Protein AF-A0A7R9HDZ0-F1 (afdb_monomer_lite)

Sequence (122 aa):
MALSTLYHTFSCHSEKVHDRLLKLDIFGITVSMGTIYVAAIYYGFICTPILQHSHLVVIVMIFLVVAVVLFPGFEFGTNVRNLTFFLWGSYGLFPTIHWAYTFGGLEQPIVVVSLVALLVHP

Structure (mmCIF, N/CA/C/O backbone):
data_AF-A0A7R9HDZ0-F1
#
_entry.id   AF-A0A7R9HDZ0-F1
#
loop_
_atom_site.group_PDB
_atom_site.id
_atom_site.type_symbol
_atom_site.label_atom_id
_atom_site.label_alt_id
_atom_site.label_comp_id
_atom_site.label_asym_id
_atom_site.label_entity_id
_atom_site.label_seq_id
_atom_site.pdbx_PDB_ins_code
_atom_site.Cartn_x
_atom_site.Cartn_y
_atom_site.Cartn_z
_atom_site.occupancy
_atom_site.B_iso_or_equiv
_atom_site.auth_seq_id
_atom_site.auth_comp_id
_atom_site.auth_asym_id
_atom_site.auth_atom_id
_atom_site.pdbx_PDB_model_num
ATOM 1 N N . MET A 1 1 ? -8.829 10.213 5.676 1.00 75.00 1 MET A N 1
ATOM 2 C CA . MET A 1 1 ? -8.811 11.521 6.369 1.00 75.00 1 MET A CA 1
ATOM 3 C C . MET A 1 1 ? -10.119 11.815 7.088 1.00 75.00 1 MET A C 1
ATOM 5 O O . MET A 1 1 ? -10.081 11.903 8.302 1.00 75.00 1 MET A O 1
ATOM 9 N N . ALA A 1 2 ? -11.271 11.867 6.404 1.00 81.94 2 ALA A N 1
ATOM 10 C CA . ALA A 1 2 ? -12.561 12.138 7.062 1.00 81.94 2 ALA A CA 1
ATOM 11 C C . ALA A 1 2 ? -12.937 11.132 8.175 1.00 81.94 2 ALA A C 1
ATOM 13 O O . ALA A 1 2 ? -13.465 11.518 9.211 1.00 81.94 2 ALA A O 1
ATOM 14 N N . LEU A 1 3 ? -12.646 9.840 7.990 1.00 80.75 3 LEU A N 1
ATOM 15 C CA . LEU A 1 3 ? -12.904 8.821 9.020 1.00 80.75 3 LEU A CA 1
ATOM 16 C C . LEU A 1 3 ? -11.982 8.984 10.238 1.00 80.75 3 LEU A C 1
ATOM 18 O O . LEU A 1 3 ? -12.440 8.846 11.369 1.00 80.75 3 LEU A O 1
ATOM 22 N N . SER A 1 4 ? -10.732 9.382 10.009 1.00 83.19 4 SER A N 1
ATOM 23 C CA . SER A 1 4 ? -9.760 9.671 11.066 1.00 83.19 4 SER A CA 1
ATOM 24 C C . SER A 1 4 ? -10.158 10.887 11.898 1.00 83.19 4 SER A C 1
ATOM 26 O O . SER A 1 4 ? -10.144 10.839 13.127 1.00 83.19 4 SER A O 1
ATOM 28 N N . THR A 1 5 ? -10.609 11.969 11.252 1.00 85.44 5 THR A N 1
ATOM 29 C CA . THR A 1 5 ? -11.097 13.154 11.971 1.00 85.44 5 THR A CA 1
ATOM 30 C C . THR A 1 5 ? -12.343 12.836 12.794 1.00 85.44 5 THR A C 1
ATOM 32 O O . THR A 1 5 ? -12.442 13.273 13.939 1.00 85.44 5 THR A O 1
ATOM 35 N N . LEU A 1 6 ? -13.271 12.031 12.262 1.00 80.19 6 LEU A N 1
ATOM 36 C CA . LEU A 1 6 ? -14.443 11.569 13.013 1.00 80.19 6 LEU A CA 1
ATOM 37 C C . LEU A 1 6 ? -14.047 10.707 14.217 1.00 80.19 6 LEU A C 1
ATOM 39 O O . LEU A 1 6 ? -14.568 10.926 15.308 1.00 80.19 6 LEU A O 1
ATOM 43 N N . TYR A 1 7 ? -13.104 9.778 14.047 1.00 80.94 7 TYR A N 1
ATOM 44 C CA . TYR A 1 7 ? -12.577 8.970 15.145 1.00 80.94 7 TYR A CA 1
ATOM 45 C C . TYR A 1 7 ? -12.003 9.843 16.265 1.00 80.94 7 TYR A C 1
ATOM 47 O O . TYR A 1 7 ? -12.447 9.733 17.404 1.00 80.94 7 TYR A O 1
ATOM 55 N N . HIS A 1 8 ? -11.092 10.767 15.951 1.00 84.00 8 HIS A N 1
ATOM 56 C CA . HIS A 1 8 ? -10.478 11.624 16.967 1.00 84.00 8 HIS A CA 1
ATOM 57 C C . HIS A 1 8 ? -11.457 12.601 17.630 1.00 84.00 8 HIS A C 1
ATOM 59 O O . HIS A 1 8 ? -11.258 12.957 18.788 1.00 84.00 8 HIS A O 1
ATOM 65 N N . THR A 1 9 ? -12.520 13.007 16.932 1.00 86.38 9 THR A N 1
ATOM 66 C CA . THR A 1 9 ? -13.534 13.928 17.476 1.00 86.38 9 THR A CA 1
ATOM 67 C C . THR A 1 9 ? -14.523 13.219 18.403 1.00 86.38 9 THR A C 1
ATOM 69 O O . THR A 1 9 ? -14.932 13.777 19.418 1.00 86.38 9 THR A O 1
ATOM 72 N N . PHE A 1 10 ? -14.913 11.984 18.071 1.00 83.12 10 PHE A N 1
ATOM 73 C CA . PHE A 1 10 ? -15.950 11.232 18.789 1.00 83.12 10 PHE A CA 1
ATOM 74 C C . PHE A 1 10 ? -15.407 10.081 19.650 1.00 83.12 10 PHE A C 1
ATOM 76 O O . PHE A 1 10 ? -16.189 9.312 20.213 1.00 83.12 10 PHE A O 1
ATOM 83 N N . SER A 1 11 ? -14.085 9.974 19.796 1.00 79.50 11 SER A N 1
ATOM 84 C CA . SER A 1 11 ? -13.402 8.939 20.586 1.00 79.50 11 SER A CA 1
ATOM 85 C C . SER A 1 11 ? -13.863 8.891 22.046 1.00 79.50 11 SER A C 1
ATOM 87 O O . SER A 1 11 ? -13.971 7.811 22.617 1.00 79.50 11 SER A O 1
ATOM 89 N N . CYS A 1 12 ? -14.211 10.037 22.636 1.00 84.31 12 CYS A N 1
ATOM 90 C CA . CYS A 1 12 ? -14.639 10.142 24.034 1.00 84.31 12 CYS A CA 1
ATOM 91 C C . CYS A 1 12 ? -16.133 9.848 24.271 1.00 84.31 12 CYS A C 1
ATOM 93 O O . CYS A 1 12 ? -16.591 9.942 25.407 1.00 84.31 12 CYS A O 1
ATOM 95 N N . HIS A 1 13 ? -16.922 9.545 23.234 1.00 87.31 13 HIS A N 1
ATOM 96 C CA . HIS A 1 13 ? -18.377 9.418 23.381 1.00 87.31 13 HIS A CA 1
ATOM 97 C C . HIS A 1 13 ? -18.806 8.108 24.063 1.00 87.31 13 HIS A C 1
ATOM 99 O O . HIS A 1 13 ? -19.668 8.109 24.937 1.00 87.31 13 HIS A O 1
ATOM 105 N N . SER A 1 14 ? -18.237 6.975 23.646 1.00 88.00 14 SER A N 1
ATOM 106 C CA . SER A 1 14 ? -18.539 5.643 24.184 1.00 88.00 14 SER A CA 1
ATOM 107 C C . SER A 1 14 ? -17.522 4.634 23.660 1.00 88.00 14 SER A C 1
ATOM 109 O O . SER A 1 14 ? -17.130 4.722 22.498 1.00 88.00 14 SER A O 1
ATOM 111 N N . GLU A 1 15 ? -17.173 3.626 24.460 1.00 85.69 15 GLU A N 1
ATOM 112 C CA . GLU A 1 15 ? -16.276 2.523 24.073 1.00 85.69 15 GLU A CA 1
ATOM 113 C C . GLU A 1 15 ? -16.723 1.829 22.770 1.00 85.69 15 GLU A C 1
ATOM 115 O O . GLU A 1 15 ? -15.929 1.612 21.857 1.00 85.69 15 GLU A O 1
ATOM 120 N N . LYS A 1 16 ? -18.033 1.597 22.598 1.00 85.19 16 LYS A N 1
ATOM 121 C CA . LYS A 1 16 ? -18.579 0.983 21.371 1.00 85.19 16 LYS A CA 1
ATOM 122 C C . LYS A 1 16 ? -18.396 1.860 20.130 1.00 85.19 16 LYS A C 1
ATOM 124 O O . LYS A 1 16 ? -18.209 1.348 19.026 1.00 85.19 16 LYS A O 1
ATOM 129 N N . VAL A 1 17 ? -18.510 3.179 20.293 1.00 85.00 17 VAL A N 1
ATOM 130 C CA . VAL A 1 17 ? -18.364 4.143 19.192 1.00 85.00 17 VAL A CA 1
ATOM 131 C C . VAL A 1 17 ? -16.893 4.323 18.847 1.00 85.00 17 VAL A C 1
ATOM 133 O O . VAL A 1 17 ? -16.549 4.288 17.667 1.00 85.00 17 VAL A O 1
ATOM 136 N N . HIS A 1 18 ? -16.038 4.416 19.864 1.00 87.12 18 HIS A N 1
ATOM 137 C CA . HIS A 1 18 ? -14.588 4.424 19.732 1.00 87.12 18 HIS A CA 1
ATOM 138 C C . HIS A 1 18 ? -14.096 3.243 18.884 1.00 87.12 18 HIS A C 1
ATOM 140 O O . HIS A 1 18 ? -13.478 3.451 17.839 1.00 87.12 18 HIS A O 1
ATOM 146 N N . ASP A 1 19 ? -14.454 2.012 19.257 1.00 85.31 19 ASP A N 1
ATOM 147 C CA . ASP A 1 19 ? -13.970 0.810 18.570 1.00 85.31 19 ASP A CA 1
ATOM 148 C C . ASP A 1 19 ? -14.472 0.710 17.132 1.00 85.31 19 ASP A C 1
ATOM 150 O O . ASP A 1 19 ? -13.741 0.302 16.225 1.00 85.31 19 ASP A O 1
ATOM 154 N N . ARG A 1 20 ? -15.726 1.103 16.889 1.00 86.19 20 ARG A N 1
ATOM 155 C CA . ARG A 1 20 ? -16.292 1.097 15.538 1.00 86.19 20 ARG A CA 1
ATOM 156 C C . ARG A 1 20 ? -15.610 2.128 14.643 1.00 86.19 20 ARG A C 1
ATOM 158 O O . ARG A 1 20 ? -15.300 1.810 13.495 1.00 86.19 20 ARG A 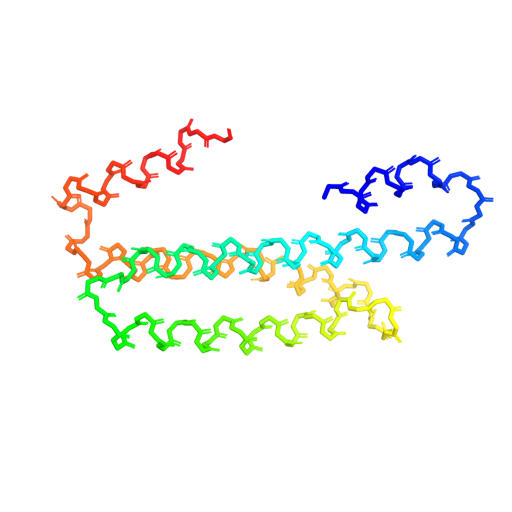O 1
ATOM 165 N N . LEU A 1 21 ? -15.374 3.335 15.155 1.00 87.81 21 LEU A N 1
ATOM 166 C CA . LEU A 1 21 ? -14.707 4.405 14.416 1.00 87.81 21 LEU A CA 1
ATOM 167 C C . LEU A 1 21 ? -13.234 4.085 14.160 1.00 87.81 21 LEU A C 1
ATOM 169 O O . LEU A 1 21 ? -12.777 4.297 13.042 1.00 87.81 21 LEU A O 1
ATOM 173 N N . LEU A 1 22 ? -12.527 3.484 15.122 1.00 88.75 22 LEU A N 1
ATOM 174 C CA . LEU A 1 22 ? -11.149 3.025 14.929 1.00 88.75 22 LEU A CA 1
ATOM 175 C C . LEU A 1 22 ? -11.056 1.988 13.801 1.00 88.75 22 LEU A C 1
ATOM 177 O O . LEU A 1 22 ? -10.218 2.096 12.906 1.00 88.75 22 LEU A O 1
ATOM 181 N N . LYS A 1 23 ? -11.948 0.985 13.806 1.00 88.94 23 LYS A N 1
ATOM 182 C CA . LYS A 1 23 ? -11.996 -0.032 12.742 1.00 88.94 23 LYS A CA 1
ATOM 183 C C . LYS A 1 23 ? -12.305 0.593 11.376 1.00 88.94 23 LYS A C 1
ATOM 185 O O . LYS A 1 23 ? -11.715 0.178 10.381 1.00 88.94 23 LYS A O 1
ATOM 190 N N . LEU A 1 24 ? -13.209 1.573 11.326 1.00 89.75 24 LEU A N 1
ATOM 191 C CA . LEU A 1 24 ? -13.544 2.298 10.098 1.00 89.75 24 LEU A CA 1
ATOM 192 C C . LEU A 1 24 ? -12.394 3.178 9.603 1.00 89.75 24 LEU A C 1
ATOM 194 O O . LEU A 1 24 ? -12.180 3.234 8.396 1.00 89.75 24 LEU A O 1
ATOM 198 N N . ASP A 1 25 ? -11.639 3.825 10.490 1.00 92.06 25 ASP A N 1
ATOM 199 C CA . ASP A 1 25 ? -10.487 4.637 10.095 1.00 92.06 25 ASP A CA 1
ATOM 200 C C . ASP A 1 25 ? -9.392 3.779 9.450 1.00 92.06 25 ASP A C 1
ATOM 202 O O . ASP A 1 25 ? -8.976 4.046 8.322 1.00 92.06 25 ASP A O 1
ATOM 206 N N . ILE A 1 26 ? -9.021 2.663 10.092 1.00 90.12 26 ILE A N 1
ATOM 207 C CA . ILE A 1 26 ? -8.048 1.700 9.546 1.00 90.12 26 ILE A CA 1
ATOM 208 C C . ILE A 1 26 ? -8.509 1.161 8.182 1.00 90.12 26 ILE A C 1
ATOM 210 O O . ILE A 1 26 ? -7.723 1.067 7.232 1.00 90.12 26 ILE A O 1
ATOM 214 N N . PHE A 1 27 ? -9.799 0.840 8.049 1.00 92.62 27 PHE A N 1
ATOM 215 C CA . PHE A 1 27 ? -10.375 0.429 6.769 1.00 92.62 27 PHE A CA 1
ATOM 216 C C . PHE A 1 27 ? -10.295 1.553 5.721 1.00 92.62 27 PHE A C 1
ATOM 218 O O . PHE A 1 27 ? -9.904 1.315 4.580 1.00 92.62 27 PHE A O 1
ATOM 225 N N . GLY A 1 28 ? -10.582 2.797 6.106 1.00 92.19 28 GLY A N 1
ATOM 226 C CA . GLY A 1 28 ? -10.457 3.966 5.238 1.00 92.19 28 GLY A CA 1
ATOM 227 C C . GLY A 1 28 ? -9.032 4.199 4.733 1.00 92.19 28 GLY A C 1
ATOM 228 O O . GLY A 1 28 ? -8.840 4.486 3.548 1.00 92.19 28 GLY A O 1
ATOM 229 N N . ILE A 1 29 ? -8.025 4.037 5.596 1.00 93.88 29 ILE A N 1
ATOM 230 C CA . ILE A 1 29 ? -6.607 4.104 5.208 1.00 93.88 29 ILE A CA 1
ATOM 231 C C . ILE A 1 29 ? -6.288 3.000 4.194 1.00 93.88 29 ILE A C 1
ATOM 233 O O . ILE A 1 29 ? -5.686 3.271 3.158 1.00 93.88 29 ILE A O 1
ATOM 237 N N . THR A 1 30 ? -6.768 1.780 4.437 1.00 93.75 30 THR A N 1
ATOM 238 C CA . THR A 1 30 ? -6.580 0.628 3.540 1.00 93.75 30 THR A CA 1
ATOM 239 C C . THR A 1 30 ? -7.129 0.896 2.134 1.00 93.75 30 THR A C 1
ATOM 241 O O . THR A 1 30 ? -6.421 0.680 1.148 1.00 93.75 30 THR A O 1
ATOM 244 N N . VAL A 1 31 ? -8.359 1.415 2.035 1.00 94.19 31 VAL A N 1
ATOM 245 C CA . VAL A 1 31 ? -8.995 1.814 0.763 1.00 94.19 31 VAL A CA 1
ATOM 246 C C . VAL A 1 31 ? -8.201 2.924 0.070 1.00 94.19 31 VAL A C 1
ATOM 248 O O . VAL A 1 31 ? -7.992 2.886 -1.145 1.00 94.19 31 VAL A O 1
ATOM 251 N N . SER A 1 32 ? -7.722 3.899 0.846 1.00 94.50 32 SER A N 1
ATOM 252 C CA . SER A 1 32 ? -6.920 5.009 0.324 1.00 94.50 32 SER A CA 1
ATOM 253 C C . SER A 1 32 ? -5.601 4.504 -0.273 1.00 94.50 32 SER A C 1
ATOM 255 O O . SER A 1 32 ? -5.267 4.872 -1.397 1.00 94.50 32 SER A O 1
ATOM 257 N N . MET A 1 33 ? -4.896 3.595 0.414 1.00 93.69 33 MET A N 1
ATOM 258 C CA . MET A 1 33 ? -3.681 2.961 -0.115 1.00 93.69 33 MET A CA 1
ATOM 259 C C . MET A 1 33 ? -3.958 2.154 -1.386 1.00 93.69 33 MET A C 1
ATOM 261 O O . MET A 1 33 ? -3.221 2.286 -2.357 1.00 93.69 33 MET A O 1
ATOM 265 N N . GLY A 1 34 ? -5.052 1.384 -1.428 1.00 94.94 34 GLY A N 1
ATOM 266 C CA . GLY A 1 34 ? -5.440 0.644 -2.633 1.00 94.94 34 GLY A CA 1
ATOM 267 C C . GLY A 1 34 ? -5.658 1.547 -3.841 1.00 94.94 34 GLY A C 1
ATOM 268 O O . GLY A 1 34 ? -5.192 1.242 -4.936 1.00 94.94 34 GLY A O 1
ATOM 269 N N . THR A 1 35 ? -6.289 2.701 -3.629 1.00 94.00 35 THR A N 1
ATOM 270 C CA . THR A 1 35 ? -6.487 3.706 -4.682 1.00 94.00 35 THR A CA 1
ATOM 271 C C . THR A 1 35 ? -5.153 4.266 -5.181 1.00 94.00 35 THR A C 1
ATOM 273 O O . THR A 1 35 ? -4.945 4.371 -6.390 1.00 94.00 35 THR A O 1
ATOM 276 N N . ILE A 1 36 ? -4.222 4.565 -4.267 1.00 93.50 36 ILE A N 1
ATOM 277 C CA . ILE A 1 36 ? -2.86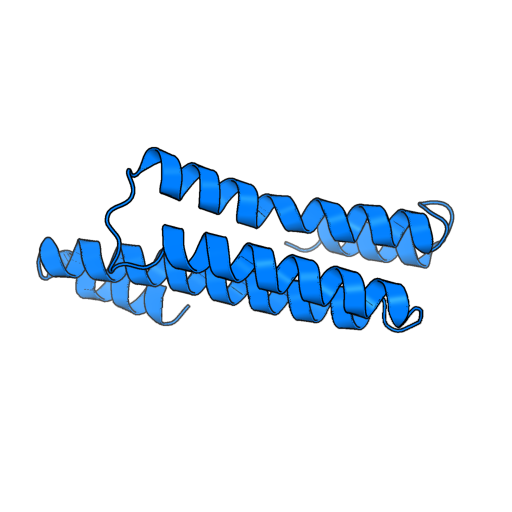9 5.025 -4.613 1.00 93.50 36 ILE A CA 1
ATOM 278 C C . ILE A 1 36 ? -2.124 3.953 -5.419 1.00 93.50 36 ILE A C 1
ATOM 280 O O . ILE A 1 36 ? -1.510 4.279 -6.431 1.00 93.50 36 ILE A O 1
ATOM 284 N N . TYR A 1 37 ? -2.215 2.676 -5.037 1.00 94.00 37 TYR A N 1
ATOM 285 C CA . TYR A 1 37 ? -1.585 1.581 -5.781 1.00 94.00 37 TYR A CA 1
ATOM 286 C C . TYR A 1 37 ? -2.157 1.412 -7.185 1.00 94.00 37 TYR A C 1
ATOM 288 O O . TYR A 1 37 ? -1.392 1.257 -8.135 1.00 94.00 37 TYR A O 1
ATOM 296 N N . VAL A 1 38 ? -3.481 1.484 -7.339 1.00 94.56 38 VAL A N 1
ATOM 297 C CA . VAL A 1 38 ? -4.128 1.433 -8.656 1.00 94.56 38 VAL A CA 1
ATOM 298 C C . VAL A 1 38 ? -3.630 2.575 -9.542 1.00 94.56 38 VAL A C 1
ATOM 300 O O . VAL A 1 38 ? -3.227 2.324 -10.676 1.00 94.56 38 VAL A O 1
ATOM 303 N N . ALA A 1 39 ? -3.585 3.806 -9.022 1.00 93.19 39 ALA A N 1
ATOM 304 C CA . ALA A 1 39 ? -3.069 4.955 -9.762 1.00 93.19 39 ALA A CA 1
ATOM 305 C C . ALA A 1 39 ? -1.583 4.785 -10.128 1.00 93.19 39 ALA A C 1
ATOM 307 O O . ALA A 1 39 ? -1.210 4.968 -11.287 1.00 93.19 39 ALA A O 1
ATOM 308 N N . ALA A 1 40 ? -0.742 4.376 -9.174 1.00 91.00 40 ALA A N 1
ATOM 309 C CA . ALA A 1 40 ? 0.689 4.172 -9.391 1.00 91.00 40 ALA A CA 1
ATOM 310 C C . ALA A 1 40 ? 0.970 3.100 -10.454 1.00 91.00 40 ALA A C 1
ATOM 312 O O . ALA A 1 40 ? 1.783 3.322 -11.346 1.00 91.00 40 ALA A O 1
ATOM 313 N N . ILE A 1 41 ? 0.265 1.964 -10.412 1.00 92.94 41 ILE A N 1
ATOM 314 C CA . ILE A 1 41 ? 0.391 0.902 -11.421 1.00 92.94 41 ILE A CA 1
ATOM 315 C C . ILE A 1 41 ? -0.106 1.398 -12.781 1.00 92.94 41 ILE A C 1
ATOM 317 O O . ILE A 1 41 ? 0.540 1.147 -13.800 1.00 92.94 41 ILE A O 1
ATOM 321 N N . TYR A 1 42 ? -1.234 2.115 -12.803 1.00 93.19 42 TYR A N 1
ATOM 322 C CA . TYR A 1 42 ? -1.817 2.624 -14.038 1.00 93.19 42 TYR A CA 1
ATOM 323 C C . TYR A 1 42 ? -0.855 3.564 -14.776 1.00 93.19 42 TYR A C 1
ATOM 325 O O . TYR A 1 42 ? -0.636 3.389 -15.972 1.00 93.19 42 TYR A O 1
ATOM 333 N N . TYR A 1 43 ? -0.252 4.522 -14.066 1.00 89.88 43 TYR A N 1
ATOM 334 C CA . TYR A 1 43 ? 0.691 5.465 -14.668 1.00 89.88 43 TYR A CA 1
ATOM 335 C C . TYR A 1 43 ? 2.088 4.869 -14.869 1.00 89.88 43 TYR A C 1
ATOM 337 O O . TYR A 1 43 ? 2.714 5.135 -15.892 1.00 89.88 43 TYR A O 1
ATOM 345 N N . GLY A 1 44 ? 2.570 4.035 -13.945 1.00 87.00 44 GLY A N 1
ATOM 346 C CA . GLY A 1 44 ? 3.900 3.428 -14.029 1.00 87.00 44 GLY A CA 1
ATOM 347 C C . GLY A 1 44 ? 4.047 2.488 -15.226 1.00 87.00 44 GLY A C 1
ATOM 348 O O . GLY A 1 44 ? 5.052 2.530 -15.930 1.00 87.00 44 GLY A O 1
ATOM 349 N N . PHE A 1 45 ? 3.026 1.680 -15.515 1.00 89.81 45 PHE A N 1
ATOM 350 C CA . PHE A 1 45 ? 3.063 0.692 -16.600 1.00 89.81 45 PHE A CA 1
ATOM 351 C C . PHE A 1 45 ? 2.307 1.132 -17.857 1.00 89.81 45 PHE A C 1
ATOM 353 O O . PHE A 1 45 ? 1.973 0.288 -18.687 1.00 89.81 45 PHE A O 1
ATOM 360 N N . ILE A 1 46 ? 2.061 2.435 -18.035 1.00 88.31 46 ILE A N 1
ATOM 361 C CA . ILE A 1 46 ? 1.265 2.959 -19.157 1.00 88.31 46 ILE A CA 1
ATOM 362 C C . ILE A 1 46 ? 1.813 2.549 -20.537 1.00 88.31 46 ILE A C 1
ATOM 364 O O . ILE A 1 46 ? 1.049 2.337 -21.474 1.00 88.31 46 ILE A O 1
ATOM 368 N N . CYS A 1 47 ? 3.132 2.368 -20.660 1.00 88.38 47 CYS A N 1
ATOM 369 C CA . CYS A 1 47 ? 3.788 1.930 -21.897 1.00 88.38 47 CYS A CA 1
ATOM 370 C C . CYS A 1 47 ? 3.665 0.414 -22.163 1.00 88.38 47 CYS A C 1
ATOM 372 O O . CYS A 1 47 ? 4.026 -0.054 -23.239 1.00 88.38 47 CYS A O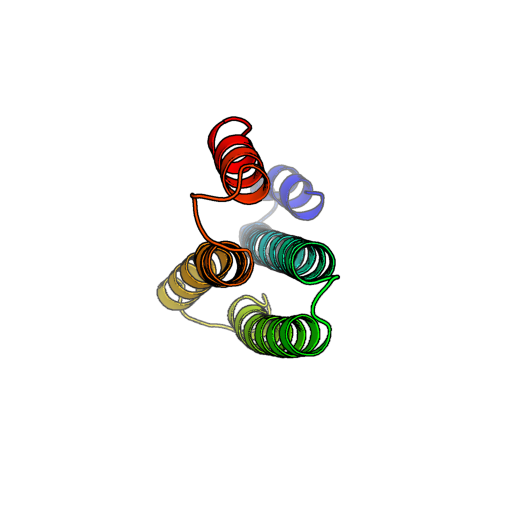 1
ATOM 374 N N . THR A 1 48 ? 3.189 -0.366 -21.190 1.00 91.44 48 THR A N 1
ATOM 375 C CA . THR A 1 48 ? 3.190 -1.838 -21.198 1.00 91.44 48 THR A CA 1
ATOM 376 C C . THR A 1 48 ? 1.830 -2.384 -20.737 1.00 91.44 48 THR A C 1
ATOM 378 O O . THR A 1 48 ? 1.687 -2.798 -19.583 1.00 91.44 48 THR A O 1
ATOM 381 N N . PRO A 1 49 ? 0.815 -2.432 -21.621 1.00 91.19 49 PRO A N 1
ATOM 382 C CA . PRO A 1 49 ? -0.576 -2.693 -21.231 1.00 91.19 49 PRO A CA 1
ATOM 383 C C . PRO A 1 49 ? -0.803 -4.088 -20.630 1.00 91.19 49 PRO A C 1
ATOM 385 O O . PRO A 1 49 ? -1.638 -4.254 -19.743 1.00 91.19 49 PRO A O 1
ATOM 388 N N . ILE A 1 50 ? -0.037 -5.095 -21.065 1.00 93.62 50 ILE A N 1
ATOM 389 C CA . ILE A 1 50 ? -0.133 -6.467 -20.539 1.00 93.62 50 ILE A CA 1
ATOM 390 C C . ILE A 1 50 ? 0.319 -6.512 -19.072 1.00 93.62 50 ILE A C 1
ATOM 392 O O . ILE A 1 50 ? -0.402 -7.045 -18.227 1.00 93.62 50 ILE A O 1
ATOM 396 N N . LEU A 1 51 ? 1.475 -5.910 -18.755 1.00 90.56 51 LEU A N 1
ATOM 397 C CA . LEU A 1 51 ? 1.970 -5.827 -17.377 1.00 90.56 51 LEU A CA 1
ATOM 398 C C . LEU A 1 51 ? 1.062 -4.950 -16.514 1.00 90.56 51 LEU A C 1
ATOM 400 O O . LEU A 1 51 ? 0.788 -5.291 -15.366 1.00 90.56 51 LEU A O 1
ATOM 404 N N . GLN A 1 52 ? 0.575 -3.835 -17.054 1.00 94.12 52 GLN A N 1
ATOM 405 C CA . GLN A 1 52 ? -0.350 -2.955 -16.347 1.00 94.12 52 GLN A CA 1
ATOM 406 C C . GLN A 1 52 ? -1.608 -3.717 -15.913 1.00 94.12 52 GLN A C 1
ATOM 408 O O . GLN A 1 52 ? -1.965 -3.705 -14.735 1.00 94.12 52 GLN A O 1
ATOM 413 N N . HIS A 1 53 ? -2.254 -4.429 -16.842 1.00 94.81 53 HIS A N 1
ATOM 414 C CA . HIS A 1 53 ? -3.468 -5.181 -16.544 1.00 94.81 53 HIS A CA 1
ATOM 415 C C . HIS A 1 53 ? -3.214 -6.303 -15.532 1.00 94.81 53 HIS A C 1
ATOM 417 O O . HIS A 1 53 ? -3.980 -6.447 -14.580 1.00 94.81 53 HIS A O 1
ATOM 423 N N . SER A 1 54 ? -2.114 -7.053 -15.676 1.00 94.00 54 SER A N 1
ATOM 424 C CA . SER A 1 54 ? -1.789 -8.130 -14.735 1.00 94.00 54 SER A CA 1
ATOM 425 C C . SER A 1 54 ? -1.595 -7.606 -13.309 1.00 94.00 54 SER A C 1
ATOM 427 O O . SER A 1 54 ? -2.135 -8.184 -12.368 1.00 94.00 54 SER A O 1
ATOM 429 N N . HIS A 1 55 ? -0.890 -6.484 -13.129 1.00 93.19 55 HIS A N 1
ATOM 430 C CA . HIS A 1 55 ? -0.682 -5.893 -11.803 1.00 93.19 55 HIS A CA 1
ATOM 431 C C . HIS A 1 55 ? -1.968 -5.298 -11.222 1.00 93.19 55 HIS A C 1
ATOM 433 O O . HIS A 1 55 ? -2.194 -5.426 -10.018 1.00 93.19 55 HIS A O 1
ATOM 439 N N . LEU A 1 56 ? -2.825 -4.698 -12.057 1.00 94.75 56 LEU A N 1
ATOM 440 C CA . LEU A 1 56 ? -4.129 -4.185 -11.630 1.00 94.75 56 LEU A CA 1
ATOM 441 C C . LEU A 1 56 ? -5.057 -5.305 -11.140 1.00 94.75 56 LEU A C 1
ATOM 443 O O . LEU A 1 56 ? -5.706 -5.158 -10.107 1.00 94.75 56 LEU A O 1
ATOM 447 N N . VAL A 1 57 ? -5.090 -6.447 -11.829 1.00 96.25 57 VAL A N 1
ATOM 448 C CA . VAL A 1 57 ? -5.872 -7.606 -11.373 1.00 96.25 57 VAL A CA 1
ATOM 449 C C . VAL A 1 57 ? -5.335 -8.121 -10.037 1.00 96.25 57 VAL A C 1
ATOM 451 O O . VAL A 1 57 ? -6.110 -8.322 -9.103 1.00 96.25 57 VAL A O 1
ATOM 454 N N . VAL A 1 58 ? -4.014 -8.280 -9.908 1.00 95.00 58 VAL A N 1
ATOM 455 C CA . VAL A 1 58 ? -3.394 -8.770 -8.666 1.00 95.00 58 VAL A CA 1
ATOM 456 C C . VAL A 1 58 ? -3.688 -7.839 -7.488 1.00 95.00 58 VAL A C 1
ATOM 458 O O . VAL A 1 58 ? -4.117 -8.319 -6.438 1.00 95.00 58 VAL A O 1
ATOM 461 N N . ILE A 1 59 ? -3.527 -6.518 -7.645 1.00 95.69 59 ILE A N 1
ATOM 462 C CA . ILE A 1 59 ? -3.775 -5.585 -6.536 1.00 95.69 59 ILE A CA 1
ATOM 463 C C . ILE A 1 59 ? -5.247 -5.569 -6.118 1.00 95.69 59 ILE A C 1
ATOM 465 O O . ILE A 1 59 ? -5.529 -5.523 -4.923 1.00 95.69 59 ILE A O 1
ATOM 469 N N . VAL A 1 60 ? -6.187 -5.664 -7.065 1.00 95.62 60 VAL A N 1
ATOM 470 C CA . VAL A 1 60 ? -7.622 -5.732 -6.747 1.00 95.62 60 VAL A CA 1
ATOM 471 C C . VAL A 1 60 ? -7.941 -7.015 -5.981 1.00 95.62 60 VAL A C 1
ATOM 473 O O . VAL A 1 60 ? -8.645 -6.960 -4.975 1.00 95.62 60 VAL A O 1
ATOM 476 N N . MET A 1 61 ? -7.382 -8.156 -6.389 1.00 96.50 61 MET A N 1
ATOM 477 C CA . MET A 1 61 ? -7.583 -9.424 -5.681 1.00 96.50 61 MET A CA 1
ATOM 478 C C . MET A 1 61 ? -7.037 -9.377 -4.249 1.00 96.50 61 MET A C 1
ATOM 480 O O . MET A 1 61 ? -7.735 -9.773 -3.316 1.00 96.50 61 MET A O 1
ATOM 484 N N . ILE A 1 62 ? -5.826 -8.844 -4.053 1.00 95.56 62 ILE A N 1
ATOM 485 C CA . ILE A 1 62 ? -5.241 -8.677 -2.713 1.00 95.56 62 ILE A CA 1
ATOM 486 C C . ILE A 1 62 ? -6.083 -7.700 -1.884 1.00 95.56 62 ILE A C 1
ATOM 488 O O . ILE A 1 62 ? -6.391 -7.988 -0.728 1.00 95.56 62 ILE A O 1
ATOM 492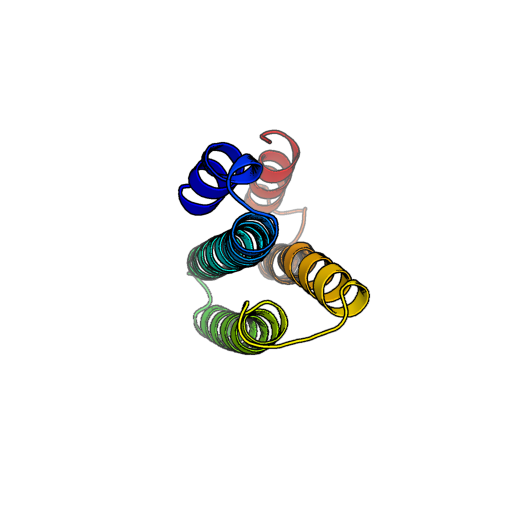 N N . PHE A 1 63 ? -6.509 -6.580 -2.476 1.00 96.12 63 PHE A N 1
ATOM 493 C CA . PHE A 1 63 ? -7.353 -5.592 -1.808 1.00 96.12 63 PHE A CA 1
ATOM 494 C C . PHE A 1 63 ? -8.652 -6.207 -1.291 1.00 96.12 63 PHE A C 1
ATOM 496 O O . PHE A 1 63 ? -9.025 -5.934 -0.157 1.00 96.12 63 PHE A O 1
ATOM 503 N N . LEU A 1 64 ? -9.326 -7.057 -2.073 1.00 96.06 64 LEU A N 1
ATOM 504 C CA . LEU A 1 64 ? -10.557 -7.717 -1.630 1.00 96.06 64 LEU A CA 1
ATOM 505 C C . LEU A 1 64 ? -10.323 -8.580 -0.384 1.00 96.06 64 LEU A C 1
ATOM 507 O O . LEU A 1 64 ? -11.106 -8.514 0.563 1.00 96.06 64 LEU A O 1
ATOM 511 N N . VAL A 1 65 ? -9.223 -9.338 -0.345 1.00 95.50 65 VAL A N 1
ATOM 512 C CA . VAL A 1 65 ? -8.858 -10.157 0.822 1.00 95.50 65 VAL A CA 1
ATOM 513 C C . VAL A 1 65 ? -8.578 -9.273 2.039 1.00 95.50 65 VAL A C 1
ATOM 515 O O . VAL A 1 65 ? -9.140 -9.491 3.112 1.00 95.50 65 VAL A O 1
ATOM 518 N N . VAL A 1 66 ? -7.753 -8.238 1.870 1.00 95.31 66 VAL A N 1
ATOM 519 C CA . VAL A 1 66 ? -7.408 -7.293 2.940 1.00 95.31 66 VAL A CA 1
ATOM 520 C C . VAL A 1 66 ? -8.652 -6.553 3.444 1.00 95.31 66 VAL A C 1
ATOM 522 O O . VAL A 1 66 ? -8.839 -6.406 4.652 1.00 95.31 66 VAL A O 1
ATOM 525 N N . ALA A 1 67 ? -9.533 -6.131 2.536 1.00 94.12 67 ALA A N 1
ATOM 526 C CA . ALA A 1 67 ? -10.775 -5.444 2.854 1.00 94.12 67 ALA A CA 1
ATOM 527 C C . ALA A 1 67 ? -11.679 -6.319 3.723 1.00 94.12 67 ALA A C 1
ATOM 529 O O . ALA A 1 67 ? -12.184 -5.824 4.724 1.00 94.12 67 ALA A O 1
ATOM 530 N N . VAL A 1 68 ? -11.828 -7.610 3.405 1.00 94.38 68 VAL A N 1
ATOM 531 C CA . VAL A 1 68 ? -12.603 -8.557 4.225 1.00 94.38 68 VAL A CA 1
ATOM 532 C C . VAL A 1 68 ? -12.005 -8.701 5.626 1.00 94.38 68 VAL A C 1
ATOM 534 O O . VAL A 1 68 ? -12.738 -8.618 6.609 1.00 94.38 68 VAL A O 1
ATOM 537 N N . VAL A 1 69 ? -10.682 -8.861 5.736 1.00 93.44 69 VAL A N 1
ATOM 538 C CA . VAL A 1 69 ? -10.002 -9.030 7.034 1.00 93.44 69 VAL A CA 1
ATOM 539 C C . VAL A 1 69 ? -10.099 -7.775 7.909 1.00 93.44 69 VAL A C 1
ATOM 541 O O . VAL A 1 69 ? -10.213 -7.859 9.135 1.00 93.44 69 VAL A O 1
ATOM 544 N N . LEU A 1 70 ? -10.048 -6.590 7.297 1.00 92.19 70 LEU A N 1
ATOM 545 C CA . LEU A 1 70 ? -10.060 -5.318 8.018 1.00 92.19 70 LEU A CA 1
ATOM 546 C C . LEU A 1 70 ? -11.463 -4.737 8.220 1.00 92.19 70 LEU A C 1
ATOM 548 O O . LEU A 1 70 ? -11.609 -3.835 9.052 1.00 92.19 70 LEU A O 1
ATOM 552 N N . PHE A 1 71 ? -12.479 -5.262 7.531 1.00 91.31 71 PHE A N 1
ATOM 553 C CA . PHE A 1 71 ? -13.855 -4.785 7.620 1.00 91.31 71 PHE A CA 1
ATOM 554 C C . PHE A 1 71 ? -14.385 -4.866 9.063 1.00 91.31 71 PHE A C 1
ATOM 556 O O . PHE A 1 71 ? -14.250 -5.902 9.715 1.00 91.31 71 PHE A O 1
ATOM 563 N N . PRO A 1 72 ? -15.040 -3.810 9.582 1.00 84.50 72 PRO A N 1
ATOM 564 C CA . PRO A 1 72 ? -15.511 -3.767 10.968 1.00 84.50 72 PRO A CA 1
ATOM 565 C C . PRO A 1 72 ? -16.550 -4.839 11.324 1.00 84.50 72 PRO A C 1
ATOM 567 O O . PRO A 1 72 ? -16.759 -5.083 12.510 1.00 84.50 72 PRO A O 1
ATOM 570 N N . GLY A 1 73 ? -17.219 -5.432 10.329 1.00 83.44 73 GLY A N 1
ATOM 571 C CA . GLY A 1 73 ? -18.244 -6.461 10.520 1.00 83.44 73 GLY A CA 1
ATOM 572 C C . GLY A 1 73 ? -17.715 -7.885 10.711 1.00 83.44 73 GLY A C 1
ATOM 573 O O . GLY A 1 73 ? -18.495 -8.744 11.107 1.00 83.44 73 GLY A O 1
ATOM 574 N N . PHE A 1 74 ? -16.429 -8.142 10.454 1.00 84.62 74 PHE A N 1
ATOM 575 C CA . PHE A 1 74 ? -15.816 -9.451 10.690 1.00 84.62 74 PHE A CA 1
ATOM 576 C C . PHE A 1 74 ? -14.879 -9.402 11.899 1.00 84.62 74 PHE A C 1
ATOM 578 O O . PHE A 1 74 ? -14.083 -8.475 12.063 1.00 84.62 74 PHE A O 1
ATOM 585 N N . GLU A 1 75 ? -14.962 -10.420 12.754 1.00 83.12 75 GLU A N 1
ATOM 586 C CA . GLU A 1 75 ? -14.166 -10.509 13.979 1.00 83.12 75 GLU A CA 1
ATOM 587 C C . GLU A 1 75 ? -12.914 -11.360 13.758 1.00 83.12 75 GLU A C 1
ATOM 589 O O . GLU A 1 75 ? -12.840 -12.528 14.129 1.00 83.12 75 GLU A O 1
ATOM 594 N N . PHE A 1 76 ? -11.905 -10.757 13.127 1.00 88.69 76 PHE A N 1
ATOM 595 C CA . PHE A 1 76 ? -10.554 -11.316 13.082 1.00 88.69 76 PHE A CA 1
ATOM 596 C C . PHE A 1 76 ? -9.728 -10.832 14.278 1.00 88.69 76 PHE A C 1
ATOM 598 O O . PHE A 1 76 ? -9.859 -9.687 14.718 1.00 88.69 76 PHE A O 1
ATOM 605 N N . GLY A 1 77 ? -8.830 -11.685 14.779 1.00 89.31 77 GLY A N 1
ATOM 606 C CA . GLY A 1 77 ? -7.936 -11.331 15.881 1.00 89.31 77 GLY A CA 1
ATOM 607 C C . GL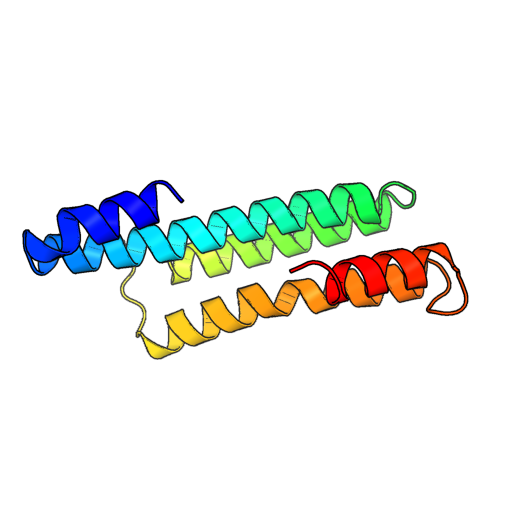Y A 1 77 ? -7.051 -10.122 15.553 1.00 89.31 77 GLY A C 1
ATOM 608 O O . GLY A 1 77 ? -6.572 -9.973 14.427 1.00 89.31 77 GLY A O 1
ATOM 609 N N . THR A 1 78 ? -6.789 -9.272 16.548 1.00 87.81 78 THR A N 1
ATOM 610 C CA . THR A 1 78 ? -6.025 -8.019 16.389 1.00 87.81 78 THR A CA 1
ATOM 611 C C . THR A 1 78 ? -4.658 -8.233 15.734 1.00 87.81 78 THR A C 1
ATOM 613 O O . THR A 1 78 ? -4.281 -7.475 14.845 1.00 87.81 78 THR A O 1
ATOM 616 N N . ASN A 1 79 ? -3.952 -9.313 16.086 1.00 91.62 79 ASN A N 1
ATOM 617 C CA . ASN A 1 79 ? -2.658 -9.653 15.486 1.00 91.62 79 ASN A CA 1
ATOM 618 C C . ASN A 1 79 ? -2.761 -9.918 13.978 1.00 91.62 79 ASN A C 1
ATOM 620 O O . ASN A 1 79 ? -1.923 -9.446 13.214 1.00 91.62 79 ASN A O 1
ATOM 624 N N . VAL A 1 80 ? -3.809 -10.627 13.542 1.00 93.69 80 VAL A N 1
ATOM 625 C CA . VAL A 1 80 ? -4.048 -10.920 12.120 1.00 93.69 80 VAL A CA 1
ATOM 626 C C . VAL A 1 80 ? -4.340 -9.631 11.364 1.00 93.69 80 VAL A C 1
ATOM 628 O O . VAL A 1 80 ? -3.781 -9.413 10.292 1.00 93.69 80 VAL A O 1
ATOM 631 N N . ARG A 1 81 ? -5.161 -8.742 11.934 1.00 91.50 81 ARG A N 1
ATOM 632 C CA . ARG A 1 81 ? -5.495 -7.448 11.320 1.00 91.50 81 ARG A CA 1
ATOM 633 C C . ARG A 1 81 ? -4.261 -6.554 11.191 1.00 91.50 81 ARG A C 1
ATOM 635 O O . ARG A 1 81 ? -4.009 -6.032 10.110 1.00 91.50 81 ARG A O 1
ATOM 642 N N . ASN A 1 82 ? -3.453 -6.450 12.245 1.00 91.62 82 ASN A N 1
ATOM 643 C CA . ASN A 1 82 ? -2.227 -5.649 12.234 1.00 91.62 82 ASN A CA 1
ATOM 644 C C . ASN A 1 82 ? -1.202 -6.186 11.230 1.00 91.62 82 ASN A C 1
ATOM 646 O O . ASN A 1 82 ? -0.641 -5.414 10.455 1.00 91.62 82 ASN A O 1
ATOM 650 N N . LEU A 1 83 ? -0.998 -7.507 11.198 1.00 95.12 83 LEU A N 1
ATOM 651 C CA . LEU A 1 83 ? -0.110 -8.140 10.227 1.00 95.12 83 LEU A CA 1
ATOM 652 C C . LEU A 1 83 ? -0.611 -7.928 8.794 1.00 95.12 83 LEU A C 1
ATOM 654 O O . LEU A 1 83 ? 0.169 -7.572 7.918 1.00 95.12 83 LEU A O 1
ATOM 658 N N . THR A 1 84 ? -1.913 -8.091 8.562 1.00 94.94 84 THR A N 1
ATOM 659 C CA . THR A 1 84 ? -2.526 -7.876 7.244 1.00 94.94 84 THR A CA 1
ATOM 660 C C . THR A 1 84 ? -2.350 -6.432 6.784 1.00 94.94 84 THR A C 1
ATOM 662 O O . THR A 1 84 ? -1.973 -6.202 5.640 1.00 94.94 84 THR A O 1
ATOM 665 N N . PHE A 1 85 ? -2.566 -5.457 7.670 1.00 93.38 85 PHE A N 1
ATOM 666 C CA . PHE A 1 85 ? -2.364 -4.042 7.361 1.00 93.38 85 PHE A CA 1
ATOM 667 C C . PHE A 1 85 ? -0.894 -3.720 7.051 1.00 93.38 85 PHE A C 1
ATOM 669 O O . PHE A 1 85 ? -0.605 -3.009 6.091 1.00 93.38 85 PHE A O 1
ATOM 676 N N . PHE A 1 86 ? 0.043 -4.294 7.809 1.00 94.94 86 PHE A N 1
ATOM 677 C CA . PHE A 1 86 ? 1.473 -4.141 7.547 1.00 94.94 86 PHE A CA 1
ATOM 678 C C . PHE A 1 86 ? 1.880 -4.726 6.186 1.00 94.94 86 PHE A C 1
ATOM 680 O O . PHE A 1 86 ? 2.564 -4.063 5.408 1.00 94.94 86 PHE A O 1
ATOM 687 N N . LEU A 1 87 ? 1.427 -5.945 5.876 1.00 95.19 87 LEU A N 1
ATOM 688 C CA . LEU A 1 87 ? 1.685 -6.597 4.588 1.00 95.19 87 LEU A CA 1
ATOM 689 C C . LEU A 1 87 ? 1.035 -5.845 3.423 1.00 95.19 87 LEU A C 1
ATOM 691 O O . LEU A 1 87 ? 1.616 -5.747 2.345 1.00 95.19 87 LEU A O 1
ATOM 695 N N . TRP A 1 88 ? -0.153 -5.284 3.643 1.00 95.75 88 TRP A N 1
ATOM 696 C CA . TRP A 1 88 ? -0.820 -4.440 2.662 1.00 95.75 88 TRP A CA 1
ATOM 697 C C . TRP A 1 88 ? 0.014 -3.206 2.324 1.00 95.75 88 TRP A C 1
ATOM 699 O O . TRP A 1 88 ? 0.229 -2.926 1.149 1.00 95.75 88 TRP A O 1
ATOM 709 N N . GLY A 1 89 ? 0.544 -2.519 3.341 1.00 92.25 89 GLY A N 1
ATOM 710 C CA . GLY A 1 89 ? 1.410 -1.358 3.146 1.00 92.25 89 GLY A CA 1
ATOM 711 C C . GLY A 1 89 ? 2.755 -1.693 2.491 1.00 92.25 89 GLY A C 1
ATOM 712 O O . GLY A 1 89 ? 3.252 -0.920 1.670 1.00 92.25 89 GLY A O 1
ATOM 713 N N . SER A 1 90 ? 3.344 -2.850 2.810 1.00 92.31 90 SER A N 1
ATOM 714 C CA . SER A 1 90 ? 4.629 -3.266 2.234 1.00 92.31 90 SER A CA 1
ATOM 715 C C . SER A 1 90 ? 4.515 -3.783 0.798 1.00 92.31 90 SER A C 1
ATOM 717 O O . SER A 1 90 ? 5.495 -3.705 0.053 1.00 92.31 90 SER A O 1
ATOM 719 N N . TYR A 1 91 ? 3.328 -4.232 0.367 1.00 91.50 91 TYR A N 1
ATOM 720 C CA . TYR A 1 91 ? 3.098 -4.704 -1.001 1.00 91.50 91 TYR A CA 1
ATOM 721 C C . TYR A 1 91 ? 3.510 -3.673 -2.056 1.00 91.50 91 TYR A C 1
ATOM 723 O O . TYR A 1 91 ? 4.046 -4.061 -3.089 1.00 91.50 91 TYR A O 1
ATOM 731 N N . GLY A 1 92 ? 3.341 -2.370 -1.789 1.00 86.75 92 GLY A N 1
ATOM 732 C CA . GLY A 1 92 ? 3.727 -1.290 -2.708 1.00 86.75 92 GLY A CA 1
ATOM 733 C C . GLY A 1 92 ? 5.200 -1.308 -3.151 1.00 86.75 92 GLY A C 1
ATOM 734 O O . GLY A 1 92 ? 5.522 -0.796 -4.226 1.00 86.75 92 GLY A O 1
ATOM 735 N N . LEU A 1 93 ? 6.092 -1.953 -2.391 1.00 89.44 93 LEU A N 1
ATOM 736 C CA . LEU A 1 93 ? 7.496 -2.138 -2.773 1.00 89.44 93 LEU A CA 1
ATOM 737 C C . LEU A 1 93 ? 7.642 -3.046 -4.001 1.00 89.44 93 LEU A C 1
ATOM 739 O O . LEU A 1 93 ? 8.471 -2.783 -4.868 1.00 89.44 93 LEU A O 1
ATOM 743 N N . PHE A 1 94 ? 6.817 -4.087 -4.108 1.00 88.88 94 PHE A N 1
ATOM 744 C CA . PHE A 1 94 ? 6.913 -5.082 -5.173 1.00 88.88 94 PHE A CA 1
ATOM 745 C C . PHE A 1 94 ? 6.684 -4.506 -6.587 1.00 88.88 94 PHE A C 1
ATOM 747 O O . PHE A 1 94 ? 7.582 -4.642 -7.422 1.00 88.88 94 PHE A O 1
ATOM 754 N N . PRO A 1 95 ? 5.560 -3.816 -6.894 1.00 87.38 95 PRO A N 1
ATOM 755 C CA . PRO A 1 95 ? 5.357 -3.217 -8.210 1.00 87.38 95 PRO A CA 1
ATOM 756 C C . PRO A 1 95 ? 6.373 -2.106 -8.496 1.00 87.38 95 PRO A C 1
ATOM 758 O O . PRO A 1 95 ? 6.751 -1.935 -9.649 1.00 87.38 95 PRO A O 1
ATOM 761 N N . THR A 1 96 ? 6.865 -1.403 -7.471 1.00 87.06 96 THR A N 1
ATOM 762 C CA . THR A 1 96 ? 7.902 -0.368 -7.623 1.00 87.06 96 THR A CA 1
ATOM 763 C C . THR A 1 96 ? 9.234 -0.969 -8.075 1.00 87.06 96 THR A C 1
ATOM 765 O O . THR A 1 96 ? 9.840 -0.485 -9.030 1.00 87.06 96 THR A O 1
ATOM 768 N N . ILE A 1 97 ? 9.674 -2.059 -7.438 1.00 87.00 97 ILE A N 1
ATOM 769 C CA . ILE A 1 97 ? 10.905 -2.771 -7.811 1.00 87.00 97 ILE A CA 1
ATOM 770 C C . ILE A 1 97 ? 10.765 -3.391 -9.206 1.00 87.00 97 ILE A C 1
ATOM 772 O O . ILE A 1 97 ? 11.668 -3.264 -10.033 1.00 87.00 97 ILE A O 1
ATOM 776 N N . HIS A 1 98 ? 9.631 -4.035 -9.495 1.00 88.19 98 HIS A N 1
ATOM 777 C CA . HIS A 1 98 ? 9.405 -4.653 -10.800 1.00 88.19 98 HIS A CA 1
ATOM 778 C C . HIS A 1 98 ? 9.342 -3.615 -11.929 1.00 88.19 98 HIS A C 1
ATOM 780 O O . HIS A 1 98 ? 9.908 -3.834 -13.002 1.00 88.19 98 HIS A O 1
ATOM 786 N N . TRP A 1 99 ? 8.715 -2.464 -11.677 1.00 87.88 99 TRP A N 1
ATOM 787 C CA . TRP A 1 99 ? 8.728 -1.325 -12.588 1.00 87.88 99 TRP A CA 1
ATOM 788 C C . TRP A 1 99 ? 10.160 -0.850 -12.851 1.00 87.88 99 TRP A C 1
ATOM 790 O O . TRP A 1 99 ? 10.585 -0.804 -14.003 1.00 87.88 99 TRP A O 1
ATOM 800 N N . ALA A 1 100 ? 10.940 -0.604 -11.794 1.00 86.06 100 ALA A N 1
ATOM 801 C CA . ALA A 1 100 ? 12.328 -0.169 -11.924 1.00 86.06 100 ALA A CA 1
ATOM 802 C C . ALA A 1 100 ? 13.158 -1.146 -12.772 1.00 86.06 100 ALA A C 1
ATOM 804 O O . ALA A 1 100 ? 13.902 -0.714 -13.647 1.00 86.06 100 ALA A O 1
ATOM 805 N N . TYR A 1 101 ? 12.990 -2.457 -12.575 1.00 85.88 101 TYR A N 1
ATOM 806 C CA . TYR A 1 101 ? 13.667 -3.473 -13.384 1.00 85.88 101 TYR A CA 1
ATOM 807 C C . TYR A 1 101 ? 13.217 -3.460 -14.855 1.00 85.88 101 TYR A C 1
ATOM 809 O O . TYR A 1 101 ? 14.052 -3.486 -15.757 1.00 85.88 101 TYR A O 1
ATOM 817 N N . THR A 1 102 ? 11.908 -3.371 -15.106 1.00 84.31 102 THR A N 1
ATOM 818 C CA . THR A 1 102 ? 11.330 -3.399 -16.464 1.00 84.31 102 THR A CA 1
ATOM 819 C C . THR A 1 102 ? 11.789 -2.210 -17.312 1.00 84.31 102 THR A C 1
ATOM 821 O O . THR A 1 102 ? 12.006 -2.352 -18.512 1.00 84.31 102 THR A O 1
ATOM 824 N N . PHE A 1 103 ? 11.975 -1.043 -16.691 1.00 83.31 103 PHE A N 1
ATOM 825 C CA . PHE A 1 103 ? 12.380 0.192 -17.364 1.00 83.31 103 PHE A CA 1
ATOM 826 C C . PHE A 1 103 ? 13.897 0.437 -17.342 1.00 83.31 103 PHE A C 1
ATOM 828 O O . PHE A 1 103 ? 14.328 1.579 -17.455 1.00 83.31 103 PHE A O 1
ATOM 835 N N . GLY A 1 104 ? 14.717 -0.616 -17.238 1.00 79.19 104 GLY A N 1
ATOM 836 C CA . GLY A 1 104 ? 16.174 -0.523 -17.411 1.00 79.19 104 GLY A CA 1
ATOM 837 C C . GLY A 1 104 ? 16.976 -0.258 -16.132 1.00 79.19 104 GLY A C 1
ATOM 838 O O . GLY A 1 104 ? 18.155 0.079 -16.208 1.00 79.19 104 GLY A O 1
ATOM 839 N N . GLY A 1 105 ? 16.367 -0.434 -14.958 1.00 78.81 105 GLY A N 1
ATOM 840 C CA . GLY A 1 105 ? 17.046 -0.372 -13.665 1.00 78.81 105 GLY A CA 1
ATOM 841 C C . GLY A 1 105 ? 17.550 1.023 -13.289 1.00 78.81 105 GLY A C 1
ATOM 842 O O . GLY A 1 105 ? 17.147 2.037 -13.855 1.00 78.81 105 GLY A O 1
ATOM 843 N N . LEU A 1 106 ? 18.464 1.073 -12.316 1.00 74.81 106 LEU A N 1
ATOM 844 C CA . LEU A 1 106 ? 19.075 2.318 -11.823 1.00 74.81 106 LEU A CA 1
ATOM 845 C C . LEU A 1 106 ? 20.030 2.979 -12.831 1.00 74.81 106 LEU A C 1
ATOM 847 O O . LEU A 1 106 ? 20.570 4.044 -12.552 1.00 74.81 106 LEU A O 1
ATOM 851 N N . GLU A 1 107 ? 20.256 2.369 -13.993 1.00 75.75 107 GLU A N 1
ATOM 852 C CA . GLU A 1 107 ? 21.053 2.987 -15.054 1.00 75.75 107 GLU A CA 1
ATOM 853 C C . GLU A 1 107 ? 20.244 4.020 -15.844 1.00 75.75 107 GLU A C 1
ATOM 855 O O . GLU A 1 107 ? 20.813 4.922 -16.459 1.00 75.75 107 GLU A O 1
ATOM 860 N N . GLN A 1 108 ? 18.910 3.931 -15.802 1.00 78.75 108 GLN A N 1
ATOM 861 C CA . GLN A 1 108 ? 18.045 4.889 -16.471 1.00 78.75 108 GLN A CA 1
ATOM 862 C C . GLN A 1 108 ? 17.755 6.089 -15.558 1.00 78.75 108 GLN A C 1
ATOM 864 O O . GLN A 1 108 ? 17.217 5.920 -14.457 1.00 78.75 108 GLN A O 1
ATOM 869 N N . PRO A 1 109 ? 18.028 7.328 -16.012 1.00 77.88 109 PRO A N 1
ATOM 870 C CA . PRO A 1 109 ? 17.867 8.524 -15.187 1.00 77.88 109 PRO A CA 1
ATOM 871 C C . PRO A 1 109 ? 16.415 8.735 -14.746 1.00 77.88 109 PRO A C 1
ATOM 873 O O . PRO A 1 109 ? 16.179 9.265 -13.665 1.00 77.88 109 PRO A O 1
ATOM 876 N N . ILE A 1 110 ? 15.440 8.263 -15.532 1.00 78.00 110 ILE A N 1
ATOM 877 C CA . ILE A 1 110 ? 14.023 8.339 -15.165 1.00 78.00 110 ILE A CA 1
ATOM 878 C C . ILE A 1 110 ? 13.695 7.488 -13.931 1.00 78.00 110 ILE A C 1
ATOM 880 O O . ILE A 1 110 ? 12.964 7.942 -13.058 1.00 78.00 110 ILE A O 1
ATOM 884 N N . VAL A 1 111 ? 14.290 6.298 -13.800 1.00 78.12 111 VAL A N 1
ATOM 885 C CA . VAL A 1 111 ? 14.069 5.406 -12.652 1.00 78.12 111 VAL A CA 1
ATOM 886 C C . VAL A 1 111 ? 14.734 5.979 -11.403 1.00 78.12 111 VAL A C 1
ATOM 888 O O . VAL A 1 111 ? 14.114 6.017 -10.343 1.00 78.12 111 VAL A O 1
ATOM 891 N N . VAL A 1 112 ? 15.967 6.483 -11.525 1.00 77.94 112 VAL A N 1
ATOM 892 C CA . VAL A 1 112 ? 16.710 7.072 -10.399 1.00 77.94 112 VAL A CA 1
ATOM 893 C C . VAL A 1 112 ? 16.030 8.334 -9.883 1.00 77.94 112 VAL A C 1
ATOM 895 O O . VAL A 1 112 ? 15.823 8.457 -8.680 1.00 77.94 112 VAL A O 1
ATOM 898 N N . VAL A 1 113 ? 15.635 9.254 -10.769 1.00 77.12 113 VAL A N 1
ATOM 899 C CA . VAL A 1 113 ? 14.959 10.497 -10.368 1.00 77.12 113 VAL A CA 1
ATOM 900 C C . VAL A 1 113 ? 13.621 10.197 -9.694 1.00 77.12 113 VAL A C 1
ATOM 902 O O . VAL A 1 113 ? 13.334 10.775 -8.649 1.00 77.12 113 VAL A O 1
ATOM 905 N N . SER A 1 114 ? 12.827 9.262 -10.226 1.00 76.31 114 SER A N 1
ATOM 906 C CA . SER A 1 114 ? 11.561 8.860 -9.602 1.00 76.31 114 SER A CA 1
ATOM 907 C C . SER A 1 114 ? 11.756 8.173 -8.247 1.00 76.31 114 SER A C 1
ATOM 909 O O . SER A 1 114 ? 11.012 8.463 -7.312 1.00 76.31 114 SER A O 1
ATOM 911 N N . LEU A 1 115 ? 12.763 7.304 -8.100 1.00 77.75 115 LEU A N 1
ATOM 912 C CA . LEU A 1 115 ? 13.048 6.633 -6.829 1.00 77.75 115 LEU A CA 1
ATOM 913 C C . LEU A 1 115 ? 13.574 7.617 -5.773 1.00 77.75 115 LEU A C 1
ATOM 915 O O . LEU A 1 115 ? 13.152 7.576 -4.622 1.00 77.75 115 LEU A O 1
ATOM 919 N N . VAL A 1 116 ? 14.460 8.535 -6.166 1.00 77.81 116 VAL A N 1
ATOM 920 C CA . VAL A 1 116 ? 14.964 9.599 -5.287 1.00 77.81 116 VAL A CA 1
ATOM 921 C C . VAL A 1 116 ? 13.831 10.540 -4.886 1.00 77.81 116 VAL A C 1
ATOM 923 O O . VAL A 1 116 ? 13.730 10.882 -3.713 1.00 77.81 116 VAL A O 1
ATOM 926 N N . ALA A 1 117 ? 12.931 10.904 -5.804 1.00 75.25 117 ALA A N 1
ATOM 927 C CA . ALA A 1 117 ? 11.757 11.711 -5.476 1.00 75.25 117 ALA A CA 1
ATOM 928 C C . ALA A 1 117 ? 10.867 11.033 -4.419 1.00 75.25 117 ALA A C 1
ATOM 930 O O . ALA A 1 117 ? 10.418 11.701 -3.492 1.00 75.25 117 ALA A O 1
ATOM 931 N N . LEU A 1 118 ? 10.682 9.710 -4.505 1.00 73.56 118 LEU A N 1
ATOM 932 C CA . LEU A 1 118 ? 9.949 8.926 -3.503 1.00 73.56 118 LEU A CA 1
ATOM 933 C C . LEU A 1 118 ? 10.655 8.853 -2.138 1.00 73.56 118 LEU A C 1
ATOM 935 O O . LEU A 1 118 ? 9.986 8.678 -1.125 1.00 73.56 118 LEU A O 1
ATOM 939 N N . LEU A 1 119 ? 11.987 8.962 -2.096 1.00 74.19 119 LEU A N 1
ATOM 940 C CA . LEU A 1 119 ? 12.776 8.881 -0.859 1.00 74.19 119 LEU A CA 1
ATOM 941 C C . LEU A 1 119 ? 13.038 10.246 -0.202 1.00 74.19 119 LEU A C 1
ATOM 943 O O . LEU A 1 119 ? 13.297 10.299 0.997 1.00 74.19 119 LEU A O 1
ATOM 947 N N . VAL A 1 120 ? 13.008 11.336 -0.974 1.00 69.44 120 VAL A N 1
ATOM 948 C CA . VAL A 1 120 ? 13.419 12.680 -0.525 1.00 69.44 120 VAL A CA 1
ATOM 949 C C . VAL A 1 120 ? 12.230 13.594 -0.206 1.00 69.44 120 VAL A C 1
ATOM 951 O O . VAL A 1 120 ? 12.390 14.527 0.579 1.00 69.44 120 VAL A O 1
ATOM 954 N N . HIS A 1 121 ? 11.035 13.322 -0.737 1.00 46.31 121 HIS A N 1
ATOM 955 C CA . HIS A 1 121 ? 9.818 14.076 -0.415 1.00 46.31 121 HIS A CA 1
ATOM 956 C C . HIS A 1 121 ? 8.798 13.204 0.344 1.00 46.31 121 HIS A C 1
ATOM 958 O O . HIS A 1 121 ? 7.976 12.554 -0.304 1.00 46.31 121 HIS A O 1
ATOM 964 N N . PRO A 1 122 ? 8.859 13.160 1.694 1.00 45.38 122 PRO A N 1
ATOM 965 C CA . PRO A 1 122 ? 7.789 12.611 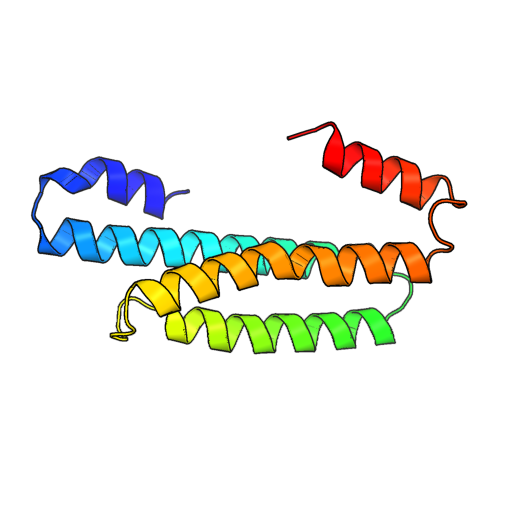2.529 1.00 45.38 122 PRO A CA 1
ATOM 966 C C . PRO A 1 122 ? 6.540 13.505 2.557 1.00 45.38 122 PRO A C 1
ATOM 968 O O . PRO A 1 122 ? 6.677 14.742 2.398 1.00 45.38 122 PRO A O 1
#

Foldseek 3Di:
DVLVVVLVVCCPPDPVVNLLSVLVVLLVVLVVLLVVLLVCLCVLCVVPVVSSVVSNVVSVVLSVVLNVQSPSPDDDDPVVNVVSSVVSVCVSVVSLVVSCVVVPHPVDPVNVVVVVCVVVPD

Organism: Timema cristinae (NCBI:txid61476)

Secondary structure (DSSP, 8-state):
-HHHHHHHHHTTS-HHHHHHHHHHHHHHHHHHHHHHHHHHHHHHTTT-HHHHHHHHHHHHHHHHHHHHHH-TTS---HHHHHHHHHHHHHHTHHHHHHHHHHTTGGGSHHHHHHHHHHHH--

InterPro domains:
  IPR004254 AdipoR/Haemolysin-III-related [PF03006] (1-116)
  IPR004254 AdipoR/Haemolysin-III-related [PTHR20855] (2-115)

pLDDT: mean 87.39, std 8.33, range [45.38, 96.5]

Radius of gyration: 17.43 Å; chains: 1; bounding box: 40×25×46 Å